Protein AF-A0A972JXM8-F1 (afdb_monomer)

Secondary structure (DSSP, 8-state):
-B-TTT--B--TT-SB-TTT--B-B-TTT-PBPPTT-SB-TTT-PBSS------S-SEEEEEEEEEETTEEEEEEEEEE-HHHHHHHHHHHHHHHTT--S---PPPP----

Mean predicted aligned error: 16.78 Å

Solvent-accessible surface area (backbone atoms only — not comparable to full-atom values): 7344 Å² total; per-residue (Å²): 84,68,34,84,87,74,62,50,81,27,64,81,92,50,46,46,30,85,88,79,66,45,74,46,24,37,90,83,82,60,45,79,52,65,74,99,54,59,45,37,89,86,77,65,50,61,53,88,58,72,81,72,66,81,64,50,81,40,78,48,74,48,78,47,61,62,55,103,87,45,57,59,46,80,47,75,49,71,35,44,78,86,48,48,70,62,48,51,53,58,55,55,59,67,60,72,78,56,98,68,90,83,88,82,80,79,85,80,82,81,130

Foldseek 3Di:
DAAQPPRDDDDLPDQADPPPRDGQADPPPRHGDDPPDQADPPPGHGDPPDPLPPQQPDWDWDFFDDDVPGDTDTDIDGHHPVCVVVVVVVVVVVVPPDPDDDDDDDDDDDD

Radius of gyration: 24.84 Å; Cα contacts (8 Å, |Δi|>4): 119; chains: 1; bounding box: 57×32×63 Å

Sequence (111 aa):
MKCPYCTSDVPEKYNFCLTCQRQVKCLNCKESLLPEKNKCFVCGIVIGASQSSQTPMNEFTLEEKQTRTSAYRKINGRLSDNAIGEAATLFSGLYRHRKNLCHCHFLKLQK

pLDDT: mean 71.21, std 20.0, range [33.41, 95.56]

Nearest PDB structures (foldseek):
  6zoj-assembly1_V  TM=3.578E-01  e=2.930E-01  Homo sapiens
  6zv6-assembly1_V  TM=3.321E-01  e=1.341E+00  Homo sapiens
  5k0y-assembly1_b  TM=3.229E-01  e=2.432E+00  Oryctolagus cuniculus
  8p9a-assembly1_W  TM=2.848E-01  e=1.995E+00  Saccharomyces cerevisiae
  6gqv-assembly1_AL  TM=2.600E-01  e=4.713E+00  Saccharomyces cerevisiae

Structure (mmCIF, N/CA/C/O backbone):
data_AF-A0A972JXM8-F1
#
_entry.id   AF-A0A972JXM8-F1
#
loop_
_atom_site.group_PDB
_atom_site.id
_atom_site.type_symbol
_atom_site.label_atom_id
_atom_site.label_alt_id
_atom_site.label_comp_id
_atom_site.label_asym_id
_atom_site.label_entity_id
_atom_site.label_seq_id
_atom_site.pdbx_PDB_ins_code
_atom_site.Cartn_x
_atom_site.Cartn_y
_atom_site.Cartn_z
_atom_site.occupancy
_atom_site.B_iso_or_equiv
_atom_site.auth_seq_id
_atom_site.auth_comp_id
_atom_site.auth_asym_id
_atom_site.auth_atom_id
_atom_site.pdbx_PDB_model_num
ATOM 1 N N . MET A 1 1 ? 17.943 -3.642 -12.399 1.00 90.44 1 MET A N 1
ATOM 2 C CA . MET A 1 1 ? 16.994 -4.756 -12.661 1.00 90.44 1 MET A CA 1
ATOM 3 C C . MET A 1 1 ? 16.026 -4.390 -13.785 1.00 90.44 1 MET A C 1
ATOM 5 O O . MET A 1 1 ? 15.782 -3.207 -13.985 1.00 90.44 1 MET A O 1
ATOM 9 N N . LYS A 1 2 ? 15.444 -5.366 -14.494 1.00 92.56 2 LYS A N 1
ATOM 10 C CA . LYS A 1 2 ? 14.357 -5.125 -15.465 1.00 92.56 2 LYS A CA 1
ATOM 11 C C . LYS A 1 2 ? 13.002 -5.058 -14.750 1.00 92.56 2 LYS A C 1
ATOM 13 O O . LYS A 1 2 ? 12.786 -5.772 -13.773 1.00 92.56 2 LYS A O 1
ATOM 18 N N . CYS A 1 3 ? 12.088 -4.210 -15.218 1.00 92.19 3 CYS A N 1
ATOM 19 C CA . CYS A 1 3 ? 10.725 -4.135 -14.692 1.00 92.19 3 CYS A CA 1
ATOM 20 C C . CYS A 1 3 ? 9.913 -5.382 -15.099 1.00 92.19 3 CYS A C 1
ATOM 22 O O . CYS A 1 3 ? 9.778 -5.621 -16.301 1.00 92.19 3 CYS A O 1
ATOM 24 N N . PRO A 1 4 ? 9.290 -6.128 -14.163 1.00 89.25 4 PRO A N 1
ATOM 25 C CA . PRO A 1 4 ? 8.506 -7.324 -14.490 1.00 89.25 4 PRO A CA 1
ATOM 26 C C . PRO A 1 4 ? 7.186 -7.036 -15.230 1.00 89.25 4 PRO A C 1
ATOM 28 O O . PRO A 1 4 ? 6.523 -7.974 -15.656 1.00 89.25 4 PRO A O 1
ATOM 31 N N . TYR A 1 5 ? 6.787 -5.765 -15.381 1.00 90.88 5 TYR A N 1
ATOM 32 C CA . TYR A 1 5 ? 5.524 -5.373 -16.030 1.00 90.88 5 TYR A CA 1
ATOM 33 C C . TYR A 1 5 ? 5.691 -4.741 -17.415 1.00 90.88 5 TYR A C 1
ATOM 35 O O . TYR A 1 5 ? 4.795 -4.853 -18.241 1.00 90.88 5 TYR A O 1
ATOM 43 N N . CYS A 1 6 ? 6.794 -4.024 -17.653 1.00 92.88 6 CYS A N 1
ATOM 44 C CA . CYS A 1 6 ? 7.017 -3.274 -18.896 1.00 92.88 6 CYS A CA 1
ATOM 45 C C . CYS A 1 6 ? 8.431 -3.444 -19.471 1.00 92.88 6 CYS A C 1
ATOM 47 O O . CYS A 1 6 ? 8.783 -2.768 -20.430 1.00 92.88 6 CYS A O 1
ATOM 49 N N . THR A 1 7 ? 9.261 -4.319 -18.889 1.00 93.50 7 THR A N 1
ATOM 50 C CA . THR A 1 7 ? 10.649 -4.634 -19.298 1.00 93.50 7 THR A CA 1
ATOM 51 C C . THR A 1 7 ? 11.659 -3.476 -19.289 1.00 93.50 7 THR A C 1
ATOM 53 O O . THR A 1 7 ? 12.854 -3.709 -19.446 1.00 93.50 7 THR A O 1
ATOM 56 N N . SER A 1 8 ? 11.229 -2.241 -19.022 1.00 95.31 8 SER A N 1
ATOM 57 C CA . SER A 1 8 ? 12.101 -1.070 -18.869 1.00 95.31 8 SER A CA 1
ATOM 58 C C . SER A 1 8 ? 13.105 -1.251 -17.727 1.00 95.31 8 SER A C 1
ATOM 60 O O . SER A 1 8 ? 12.815 -1.925 -16.734 1.00 95.31 8 SER A O 1
ATOM 62 N N . ASP A 1 9 ? 14.280 -0.633 -17.837 1.00 95.56 9 ASP A N 1
ATOM 63 C CA . ASP A 1 9 ? 15.291 -0.692 -16.783 1.00 95.56 9 ASP A CA 1
ATOM 64 C C . ASP A 1 9 ? 14.882 0.105 -15.542 1.00 95.56 9 ASP A C 1
ATOM 66 O O . ASP A 1 9 ? 14.416 1.242 -15.615 1.00 95.56 9 ASP A O 1
ATOM 70 N N . VAL A 1 10 ? 15.078 -0.511 -14.378 1.00 94.62 10 VAL A N 1
ATOM 71 C CA . VAL A 1 10 ? 14.831 0.084 -13.067 1.00 94.62 10 VAL A CA 1
ATOM 72 C C . VAL A 1 10 ? 16.131 0.048 -12.253 1.00 94.62 10 VAL A C 1
ATOM 74 O O . VAL A 1 10 ? 16.661 -1.042 -11.986 1.00 94.62 10 VAL A O 1
ATOM 77 N N . PRO A 1 11 ? 16.662 1.217 -11.843 1.00 93.88 11 PRO A N 1
ATOM 78 C CA . PRO A 1 11 ? 17.765 1.310 -10.893 1.00 93.88 11 PRO A CA 1
ATOM 79 C C . PRO A 1 11 ? 17.454 0.552 -9.602 1.00 93.88 11 PRO A C 1
ATOM 81 O O . PRO A 1 11 ? 16.369 0.687 -9.044 1.00 93.88 11 PRO A O 1
ATOM 84 N N . GLU A 1 12 ?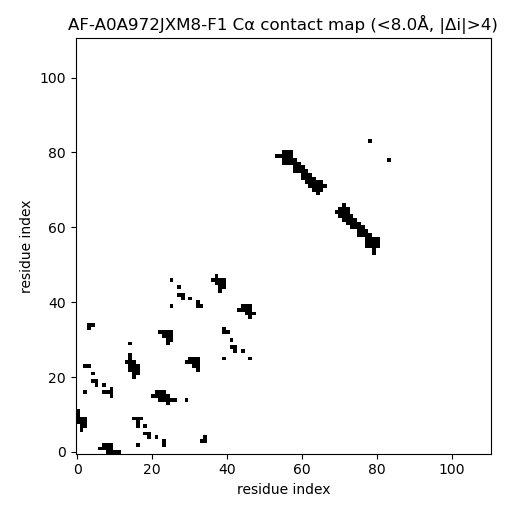 18.410 -0.216 -9.080 1.00 90.06 12 GLU A N 1
ATOM 85 C CA . GLU A 1 12 ? 18.150 -1.131 -7.955 1.00 90.06 12 GLU A CA 1
ATOM 86 C C . GLU A 1 12 ? 17.764 -0.429 -6.649 1.00 90.06 12 GLU A C 1
ATOM 88 O O . GLU A 1 12 ? 17.095 -1.026 -5.803 1.00 90.06 12 GLU A O 1
ATOM 93 N N . LYS A 1 13 ? 18.132 0.849 -6.516 1.00 91.25 13 LYS A N 1
ATOM 94 C CA . LYS A 1 13 ? 17.728 1.736 -5.418 1.00 91.25 13 LYS A CA 1
ATOM 95 C C . LYS A 1 13 ? 16.237 2.111 -5.423 1.00 91.25 13 LYS A C 1
ATOM 97 O O . LYS A 1 13 ? 15.763 2.673 -4.440 1.00 91.25 13 LYS A O 1
ATOM 102 N N . TYR A 1 14 ? 15.497 1.859 -6.506 1.00 92.44 14 TYR A N 1
ATOM 103 C CA . TYR A 1 14 ? 14.092 2.253 -6.628 1.00 92.44 14 TYR A CA 1
ATOM 104 C C . TYR A 1 14 ? 13.128 1.097 -6.356 1.00 92.44 14 TYR A C 1
ATOM 106 O O . TYR A 1 14 ? 13.294 -0.019 -6.841 1.00 92.44 14 TYR A O 1
ATOM 114 N N . ASN A 1 15 ? 12.066 1.404 -5.603 1.00 93.44 15 ASN A N 1
ATOM 115 C CA . ASN A 1 15 ? 10.979 0.463 -5.321 1.00 93.44 15 ASN A CA 1
ATOM 116 C C . ASN A 1 15 ? 9.877 0.476 -6.395 1.00 93.44 15 ASN A C 1
ATOM 118 O O . ASN A 1 15 ? 9.024 -0.409 -6.399 1.00 93.44 15 ASN A O 1
ATOM 122 N N . PHE A 1 16 ? 9.899 1.460 -7.300 1.00 93.62 16 PHE A N 1
ATOM 123 C CA . PHE A 1 16 ? 8.911 1.689 -8.355 1.00 93.62 16 PHE A CA 1
ATOM 124 C C . PHE A 1 16 ? 9.609 1.835 -9.711 1.00 93.62 16 PHE A C 1
ATOM 126 O O . PHE A 1 16 ? 10.721 2.359 -9.792 1.00 93.62 16 PHE A O 1
ATOM 133 N N . CYS A 1 17 ? 8.957 1.382 -10.780 1.00 94.12 17 CYS A N 1
ATOM 134 C CA . CYS A 1 17 ? 9.420 1.610 -12.146 1.00 94.12 17 CYS A CA 1
ATOM 135 C C . CYS A 1 17 ? 9.081 3.041 -12.590 1.00 94.12 17 CYS A C 1
ATOM 137 O O . CYS A 1 17 ? 7.929 3.448 -12.483 1.00 94.12 17 CYS A O 1
ATOM 139 N N . LEU A 1 18 ? 10.046 3.781 -13.147 1.00 93.69 18 LEU A N 1
ATOM 140 C CA . LEU A 1 18 ? 9.805 5.140 -13.655 1.00 93.69 18 LEU A CA 1
ATOM 141 C C . LEU A 1 18 ? 8.848 5.166 -14.861 1.00 93.69 18 LEU A C 1
ATOM 143 O O . LEU A 1 18 ? 8.070 6.101 -15.000 1.00 93.69 18 LEU A O 1
ATOM 147 N N . THR A 1 19 ? 8.883 4.137 -15.713 1.00 95.50 19 THR A N 1
ATOM 148 C CA . THR A 1 19 ? 8.110 4.090 -16.964 1.00 95.50 19 THR A CA 1
ATOM 149 C C . THR A 1 19 ? 6.640 3.745 -16.736 1.00 95.50 19 THR A C 1
ATOM 151 O O . THR A 1 19 ? 5.765 4.442 -17.233 1.00 95.50 19 THR A O 1
ATOM 154 N N . CYS A 1 20 ? 6.348 2.678 -15.982 1.00 93.50 20 CYS A N 1
ATOM 155 C CA . CYS A 1 20 ? 4.971 2.221 -15.756 1.00 93.50 20 CYS A CA 1
ATOM 156 C C . CYS A 1 20 ? 4.416 2.568 -14.365 1.00 93.50 20 CYS A C 1
ATOM 158 O O . CYS A 1 20 ? 3.315 2.134 -14.037 1.00 93.50 20 CYS A O 1
ATOM 160 N N . GLN A 1 21 ? 5.191 3.261 -13.522 1.00 91.81 21 GLN A N 1
ATOM 161 C CA . GLN A 1 21 ? 4.843 3.718 -12.162 1.00 91.81 21 GLN A CA 1
ATOM 162 C C . GLN A 1 21 ? 4.444 2.612 -11.156 1.00 91.81 21 GLN A C 1
ATOM 164 O O . GLN A 1 21 ? 4.155 2.887 -9.994 1.00 91.81 21 GLN A O 1
ATOM 169 N N . ARG A 1 22 ? 4.492 1.335 -11.560 1.00 90.94 22 ARG A N 1
ATOM 170 C CA . ARG A 1 22 ? 4.181 0.179 -10.706 1.00 90.94 22 ARG A CA 1
ATOM 171 C C . ARG A 1 22 ? 5.299 -0.105 -9.707 1.00 90.94 22 ARG A C 1
ATOM 173 O O . ARG A 1 22 ? 6.484 0.045 -10.012 1.00 90.94 22 ARG A O 1
ATOM 180 N N . GLN A 1 23 ? 4.909 -0.593 -8.533 1.00 91.81 23 GLN A N 1
ATOM 181 C CA . GLN A 1 23 ? 5.822 -1.081 -7.504 1.00 91.81 23 GLN A CA 1
ATOM 182 C C . GLN A 1 23 ? 6.506 -2.381 -7.964 1.00 91.81 23 GLN A C 1
ATOM 184 O O . GLN A 1 23 ? 5.835 -3.352 -8.310 1.00 91.81 23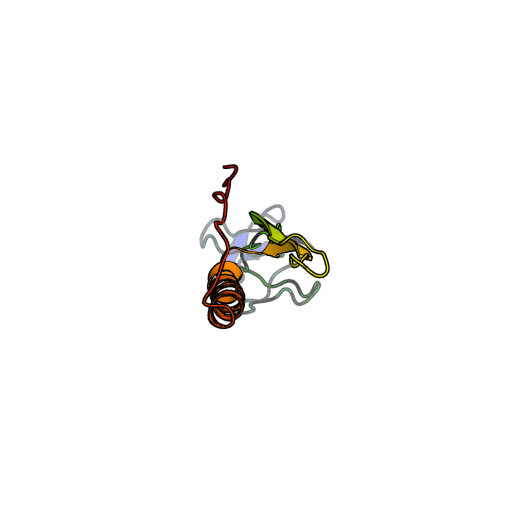 GLN A O 1
ATOM 189 N N . VAL A 1 24 ? 7.841 -2.405 -7.952 1.00 93.75 24 VAL A N 1
ATOM 190 C CA . VAL A 1 24 ? 8.674 -3.551 -8.370 1.00 93.75 24 VAL A CA 1
ATOM 191 C C . VAL A 1 24 ? 9.411 -4.232 -7.212 1.00 93.75 24 VAL A C 1
ATOM 193 O O . VAL A 1 24 ? 9.831 -5.376 -7.361 1.00 93.75 24 VAL A O 1
ATOM 196 N N . LYS A 1 25 ? 9.537 -3.568 -6.053 1.00 93.31 25 LYS A N 1
ATOM 197 C CA . LYS A 1 25 ? 10.115 -4.133 -4.820 1.00 93.31 25 LYS A CA 1
ATOM 198 C C . LYS A 1 25 ? 9.173 -3.970 -3.632 1.00 93.31 25 LYS A C 1
ATOM 200 O O . LYS A 1 25 ? 8.436 -2.989 -3.544 1.00 93.31 25 LYS A O 1
ATOM 205 N N . CYS A 1 26 ? 9.196 -4.909 -2.692 1.00 92.31 26 CYS A N 1
ATOM 206 C CA . CYS A 1 26 ? 8.437 -4.812 -1.450 1.00 92.31 26 CYS A CA 1
ATOM 207 C C . CYS A 1 26 ? 8.905 -3.600 -0.628 1.00 92.31 26 CYS A C 1
ATOM 209 O O . CYS A 1 26 ? 10.093 -3.471 -0.340 1.00 92.31 26 CYS A O 1
ATOM 211 N N . LEU A 1 27 ? 7.986 -2.731 -0.189 1.00 91.81 27 LEU A N 1
ATOM 212 C CA . LEU A 1 27 ? 8.362 -1.571 0.631 1.00 91.81 27 LEU A CA 1
ATOM 213 C C . LEU A 1 27 ? 8.947 -1.972 1.994 1.00 91.81 27 LEU A C 1
ATOM 215 O O . LEU A 1 27 ? 9.770 -1.223 2.518 1.00 91.81 27 LEU A O 1
ATOM 219 N N . ASN A 1 28 ? 8.585 -3.147 2.520 1.00 92.31 28 ASN A N 1
ATOM 220 C CA . ASN A 1 28 ? 9.109 -3.682 3.775 1.00 92.31 28 ASN A CA 1
ATOM 221 C C . ASN A 1 28 ? 10.496 -4.328 3.593 1.00 92.31 28 ASN A C 1
ATOM 223 O O . ASN A 1 28 ? 11.500 -3.741 3.979 1.00 92.31 28 ASN A O 1
ATOM 227 N N . CYS A 1 29 ? 10.573 -5.500 2.949 1.00 93.00 29 CYS A N 1
ATOM 228 C CA . CYS A 1 29 ? 11.815 -6.284 2.860 1.00 93.00 29 CYS A CA 1
ATOM 229 C C . CYS A 1 29 ? 12.711 -5.975 1.645 1.00 93.00 29 CYS A C 1
ATOM 231 O O . CYS A 1 29 ? 13.736 -6.622 1.482 1.00 93.00 29 CYS A O 1
ATOM 233 N N . LYS A 1 30 ? 12.336 -5.028 0.772 1.00 92.19 30 LYS A N 1
ATOM 234 C CA . LYS A 1 30 ? 13.059 -4.636 -0.465 1.00 92.19 30 LYS A CA 1
ATOM 235 C C . LYS A 1 30 ? 13.229 -5.724 -1.534 1.00 92.19 30 LYS A C 1
ATOM 237 O O . LYS A 1 30 ? 13.753 -5.429 -2.607 1.00 92.19 30 LYS A O 1
ATOM 242 N N . GLU A 1 31 ? 12.715 -6.925 -1.294 1.00 93.00 31 GLU A N 1
ATOM 243 C CA . GLU A 1 31 ? 12.725 -8.018 -2.263 1.00 93.00 31 GLU A CA 1
ATOM 244 C C . GLU A 1 31 ? 11.870 -7.749 -3.498 1.00 93.00 31 GLU A C 1
ATOM 246 O O . GLU A 1 31 ? 10.869 -7.025 -3.443 1.00 93.00 31 GLU A O 1
ATOM 251 N N . SER A 1 32 ? 12.263 -8.356 -4.618 1.00 91.06 32 SER A N 1
ATOM 252 C CA . SER A 1 32 ? 11.574 -8.196 -5.902 1.00 91.06 32 SER A CA 1
ATOM 253 C C . SER A 1 32 ? 10.157 -8.770 -5.852 1.00 91.06 32 SER A C 1
ATOM 255 O O . SER A 1 32 ? 9.910 -9.833 -5.283 1.00 91.06 32 SER A O 1
ATOM 257 N N . LEU A 1 33 ? 9.206 -8.060 -6.457 1.00 91.56 33 LEU A N 1
ATOM 258 C CA . LEU A 1 33 ? 7.810 -8.485 -6.511 1.00 91.56 33 LEU A CA 1
ATOM 259 C C . LEU A 1 33 ? 7.534 -9.325 -7.756 1.00 91.56 33 LEU A C 1
ATOM 261 O O . LEU A 1 33 ? 7.959 -8.986 -8.861 1.00 91.56 33 LEU A O 1
ATOM 265 N N . LEU A 1 34 ? 6.770 -10.400 -7.568 1.00 88.88 34 LEU A N 1
ATOM 266 C CA . LEU A 1 34 ? 6.253 -11.210 -8.665 1.00 88.88 34 LEU A CA 1
ATOM 267 C C . LEU A 1 34 ? 5.085 -10.480 -9.350 1.00 88.88 34 LEU A C 1
ATOM 269 O O . LEU A 1 34 ? 4.230 -9.929 -8.647 1.00 88.88 34 LEU A O 1
ATOM 273 N N . PRO A 1 35 ? 5.004 -10.496 -10.694 1.00 85.06 35 PRO A N 1
ATOM 274 C CA . PRO A 1 35 ? 3.874 -9.913 -11.402 1.00 85.06 35 PRO A CA 1
ATOM 275 C C . PRO A 1 35 ? 2.552 -10.587 -11.005 1.00 85.06 35 PRO A C 1
ATOM 277 O O . PRO A 1 35 ? 2.506 -11.766 -10.649 1.00 85.06 35 PRO A O 1
ATOM 280 N N . GLU A 1 36 ? 1.474 -9.799 -11.039 1.00 82.06 36 GLU A N 1
ATOM 281 C CA . GLU A 1 36 ? 0.094 -10.216 -10.728 1.00 82.06 36 GLU A CA 1
ATOM 282 C C . GLU A 1 36 ? -0.131 -10.763 -9.305 1.00 82.06 36 GLU A C 1
ATOM 284 O O . GLU A 1 36 ? -1.180 -11.339 -9.014 1.00 82.06 36 GLU A O 1
ATOM 289 N N . LYS A 1 37 ? 0.826 -10.584 -8.384 1.00 85.50 37 LYS A N 1
ATOM 290 C CA . LYS A 1 37 ? 0.661 -10.970 -6.977 1.00 85.50 37 LYS A CA 1
ATOM 291 C C . LYS A 1 37 ? 0.310 -9.765 -6.114 1.00 85.50 37 LYS A C 1
ATOM 293 O O . LYS A 1 37 ? 0.956 -8.725 -6.167 1.00 85.50 37 LYS A O 1
ATOM 298 N N . ASN A 1 38 ? -0.698 -9.947 -5.266 1.00 87.94 38 ASN A N 1
ATOM 299 C CA . ASN A 1 38 ? -1.172 -8.967 -4.289 1.00 87.94 38 ASN A CA 1
ATOM 300 C C . ASN A 1 38 ? -0.458 -9.065 -2.927 1.00 87.94 38 ASN A C 1
ATOM 302 O O . ASN A 1 38 ? -0.808 -8.335 -2.008 1.00 87.94 38 ASN A O 1
ATOM 306 N N . LYS A 1 39 ? 0.536 -9.947 -2.769 1.00 91.06 39 LYS A N 1
ATOM 307 C CA . LYS A 1 39 ? 1.360 -10.064 -1.557 1.00 91.06 39 LYS A CA 1
ATOM 308 C C . LYS A 1 39 ? 2.825 -10.320 -1.891 1.00 91.06 39 LYS A C 1
ATOM 310 O O . LYS A 1 39 ? 3.137 -10.964 -2.893 1.00 91.06 39 LYS A O 1
ATOM 315 N N . CYS A 1 40 ? 3.724 -9.858 -1.030 1.00 92.44 40 CYS A N 1
ATOM 316 C CA . CYS A 1 40 ? 5.126 -10.243 -1.074 1.00 92.44 40 CYS A CA 1
ATOM 317 C C . CYS A 1 40 ? 5.262 -11.704 -0.626 1.00 92.44 40 CYS A C 1
ATOM 319 O O . CYS A 1 40 ? 4.853 -12.057 0.477 1.00 92.44 40 CYS A O 1
ATOM 321 N N . PHE A 1 41 ? 5.863 -12.550 -1.462 1.00 91.62 41 PHE A N 1
ATOM 322 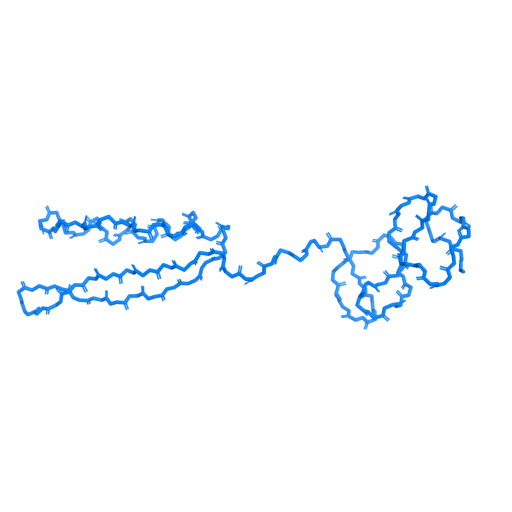C CA . PHE A 1 41 ? 6.060 -13.968 -1.141 1.00 91.62 41 PHE A CA 1
ATOM 323 C C . PHE A 1 41 ? 7.206 -14.222 -0.148 1.00 91.62 41 PHE A C 1
ATOM 325 O O . PHE A 1 41 ? 7.271 -15.311 0.407 1.00 91.62 41 PHE A O 1
ATOM 332 N N . VAL A 1 42 ? 8.057 -13.222 0.124 1.00 94.06 42 VAL A N 1
ATOM 333 C CA . VAL A 1 42 ? 9.151 -13.334 1.106 1.00 94.06 42 VAL A CA 1
ATOM 334 C C . VAL A 1 42 ? 8.707 -12.926 2.515 1.00 94.06 42 VAL A C 1
ATOM 336 O O . VAL A 1 42 ? 8.994 -13.640 3.466 1.00 94.06 42 VAL A O 1
ATOM 339 N N . CYS A 1 43 ? 7.985 -11.806 2.674 1.00 93.38 43 CYS A N 1
ATOM 340 C CA . CYS A 1 43 ? 7.565 -11.308 3.997 1.00 93.38 43 CYS A CA 1
ATOM 341 C C . CYS A 1 43 ? 6.046 -11.333 4.261 1.00 93.38 43 CYS A C 1
ATOM 343 O O . CYS A 1 43 ? 5.592 -10.801 5.269 1.00 93.38 43 CYS A O 1
ATOM 345 N N . GLY A 1 44 ? 5.238 -11.893 3.356 1.00 91.19 44 GLY A N 1
ATOM 346 C CA . GLY A 1 44 ? 3.785 -12.059 3.519 1.00 91.19 44 GLY A CA 1
ATOM 347 C C . GLY A 1 44 ? 2.929 -10.791 3.370 1.00 91.19 44 GLY A C 1
ATOM 348 O O . GLY A 1 44 ? 1.725 -10.908 3.156 1.00 91.19 44 GLY A O 1
ATOM 349 N N . ILE A 1 45 ? 3.521 -9.594 3.438 1.00 90.88 45 ILE A N 1
ATOM 350 C CA . ILE A 1 45 ? 2.796 -8.311 3.413 1.00 90.88 45 ILE A CA 1
ATOM 351 C C . ILE A 1 45 ? 2.049 -8.091 2.091 1.00 90.88 45 ILE A C 1
ATOM 353 O O . ILE A 1 45 ? 2.608 -8.269 1.006 1.00 90.88 45 ILE A O 1
ATOM 357 N N . VAL A 1 46 ? 0.794 -7.646 2.200 1.00 89.75 46 VAL A N 1
ATOM 358 C CA . VAL A 1 46 ? -0.076 -7.276 1.074 1.00 89.75 46 VAL A CA 1
ATOM 359 C C . VAL A 1 46 ? 0.482 -6.043 0.351 1.00 89.75 46 VAL A C 1
ATOM 361 O O . VAL A 1 46 ? 0.834 -5.041 0.969 1.00 89.75 46 VAL A O 1
ATOM 364 N N . ILE A 1 47 ? 0.574 -6.120 -0.974 1.00 86.88 47 ILE A N 1
ATOM 365 C CA . ILE A 1 47 ? 1.065 -5.061 -1.863 1.00 86.88 47 ILE A CA 1
ATOM 366 C C . ILE A 1 47 ? -0.124 -4.191 -2.265 1.00 86.88 47 ILE A C 1
ATOM 368 O O . ILE A 1 47 ? -1.165 -4.716 -2.650 1.00 86.88 47 ILE A O 1
ATOM 372 N N . GLY A 1 48 ? 0.017 -2.867 -2.193 1.00 72.50 48 GLY A N 1
ATOM 373 C CA . GLY A 1 48 ? -1.070 -1.948 -2.551 1.00 72.50 48 GLY A CA 1
ATOM 374 C C . GLY A 1 48 ? -2.222 -1.901 -1.542 1.00 72.50 48 GLY A C 1
ATOM 375 O O . GLY A 1 48 ? -3.140 -1.107 -1.726 1.00 72.50 48 GLY A O 1
ATOM 376 N N . ALA A 1 49 ? -2.151 -2.658 -0.441 1.00 58.34 49 ALA A N 1
ATOM 377 C CA . ALA A 1 49 ? -2.841 -2.244 0.768 1.00 58.34 49 ALA A CA 1
ATOM 378 C C . ALA A 1 49 ? -2.301 -0.857 1.129 1.00 58.34 49 ALA A C 1
ATOM 380 O O . ALA A 1 49 ? -1.112 -0.711 1.434 1.00 58.34 49 ALA A O 1
ATOM 381 N N . SER A 1 50 ? -3.167 0.160 1.109 1.00 51.47 50 SER A N 1
ATOM 382 C CA . SER A 1 50 ? -2.902 1.308 1.960 1.00 51.47 50 SER A CA 1
ATOM 383 C C . SER A 1 50 ? -2.693 0.745 3.362 1.00 51.47 50 SER A C 1
ATOM 385 O O . SER A 1 50 ? -3.414 -0.158 3.802 1.00 51.47 50 SER A O 1
ATOM 387 N N . GLN A 1 51 ? -1.692 1.252 4.074 1.00 48.41 51 GLN A N 1
ATOM 388 C CA . GLN A 1 51 ? -1.740 1.138 5.519 1.00 48.41 51 GLN A CA 1
ATOM 389 C C . GLN A 1 51 ? -2.919 2.015 5.937 1.00 48.41 51 GLN A C 1
ATOM 391 O O . GLN A 1 51 ? -2.744 3.201 6.193 1.00 48.41 51 GLN A O 1
ATOM 396 N N . SER A 1 52 ? -4.131 1.443 5.924 1.00 47.41 52 SER A N 1
ATOM 397 C CA . SER A 1 52 ? -5.262 1.976 6.666 1.00 47.41 52 SER A CA 1
ATOM 398 C C . SER A 1 52 ? -4.741 2.070 8.083 1.00 47.41 52 SER A C 1
ATOM 400 O O . SER A 1 52 ? -4.517 1.040 8.726 1.00 47.41 52 SER A O 1
ATOM 402 N N . SER A 1 53 ? -4.391 3.280 8.496 1.00 49.00 53 SER A N 1
ATOM 403 C CA . SER A 1 53 ? -3.676 3.523 9.730 1.00 49.00 53 SER A CA 1
ATOM 404 C C . SER A 1 53 ? -4.576 3.043 10.858 1.00 49.00 53 SER A C 1
ATOM 406 O O . SER A 1 53 ? -5.543 3.708 11.211 1.00 49.00 53 SER A O 1
ATOM 408 N N . GLN A 1 54 ? -4.281 1.851 11.390 1.00 53.44 54 GLN A N 1
ATOM 409 C CA . GLN A 1 54 ? -5.056 1.211 12.459 1.00 53.44 54 GLN A CA 1
ATOM 410 C C . GLN A 1 54 ? -4.885 1.932 13.805 1.00 53.44 54 GLN A C 1
ATOM 412 O O . GLN A 1 54 ? -5.359 1.450 14.829 1.00 53.44 54 GLN A O 1
ATOM 417 N N . THR A 1 55 ? -4.245 3.106 13.808 1.00 53.56 55 THR A N 1
ATOM 418 C CA . THR A 1 55 ? -4.521 4.161 14.778 1.00 53.56 55 THR A CA 1
ATOM 419 C C . THR A 1 55 ? -6.037 4.360 14.853 1.00 53.56 55 THR A C 1
ATOM 421 O O . THR A 1 55 ? -6.628 4.814 13.871 1.00 53.56 55 THR A O 1
ATOM 424 N N . PRO A 1 56 ? -6.691 4.017 15.974 1.00 53.88 56 PRO A N 1
ATOM 425 C CA . PRO A 1 56 ? -8.106 4.298 16.130 1.00 53.88 56 PRO A CA 1
ATOM 426 C C . PRO A 1 56 ? -8.276 5.814 16.121 1.00 53.88 56 PRO A C 1
ATOM 428 O O . PRO A 1 56 ? -7.807 6.495 17.032 1.00 53.88 56 PRO A O 1
ATOM 431 N N . MET A 1 57 ? -8.900 6.339 15.069 1.00 61.47 57 MET A N 1
ATOM 432 C CA . MET A 1 57 ? -9.008 7.784 14.872 1.00 61.47 57 MET A CA 1
ATOM 433 C C . MET A 1 57 ? -10.018 8.421 15.839 1.00 61.47 57 MET A C 1
ATOM 435 O O . MET A 1 57 ? -10.031 9.634 16.007 1.00 61.47 57 MET A O 1
ATOM 439 N N . ASN A 1 58 ? -10.827 7.596 16.519 1.00 63.28 58 ASN A N 1
ATOM 440 C CA . ASN A 1 58 ? -11.858 8.041 17.444 1.00 63.28 58 ASN A CA 1
ATOM 441 C C . ASN A 1 58 ? -11.786 7.254 18.759 1.00 63.28 58 ASN A C 1
ATOM 443 O O . ASN A 1 58 ? -11.969 6.032 18.796 1.00 63.28 58 ASN A O 1
ATOM 447 N N . GLU A 1 59 ? -11.564 7.980 19.852 1.00 69.62 59 GLU A N 1
ATOM 448 C CA . GLU A 1 59 ? -11.744 7.501 21.219 1.00 69.62 59 GLU A CA 1
ATOM 449 C C . GLU A 1 59 ? -13.105 7.980 21.736 1.00 69.62 59 GLU A C 1
ATOM 451 O O . GLU A 1 59 ? -13.445 9.157 21.631 1.00 69.62 59 GLU A O 1
ATOM 456 N N . PHE A 1 60 ? -13.899 7.065 22.289 1.00 71.31 60 PHE A N 1
ATOM 457 C CA . PHE A 1 60 ? -15.186 7.375 22.897 1.00 71.31 60 PHE A CA 1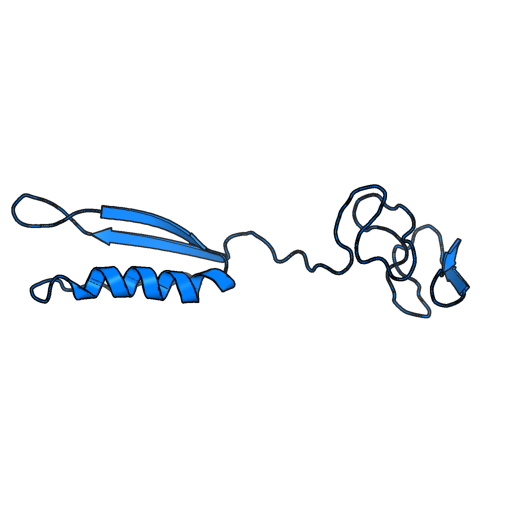
ATOM 458 C C . PHE A 1 60 ? -15.188 7.005 24.379 1.00 71.31 60 PHE A C 1
ATOM 460 O O . PHE A 1 60 ? -14.520 6.070 24.823 1.00 71.31 60 PHE A O 1
ATOM 467 N N . THR A 1 61 ? -15.986 7.737 25.150 1.00 71.06 61 THR A N 1
ATOM 468 C CA . THR A 1 61 ? -16.269 7.455 26.558 1.00 71.06 61 THR A CA 1
ATOM 469 C C . THR A 1 61 ? -17.778 7.531 26.765 1.00 71.06 61 THR A C 1
ATOM 471 O O . THR A 1 61 ? -18.368 8.601 26.634 1.00 71.06 61 THR A O 1
ATOM 474 N N . LEU A 1 62 ? -18.406 6.401 27.081 1.00 69.88 62 LEU A N 1
ATOM 475 C CA . LEU A 1 62 ? -19.786 6.338 27.559 1.00 69.88 62 LEU A CA 1
ATOM 476 C C . LEU A 1 62 ? -19.754 6.353 29.087 1.00 69.88 62 LEU A C 1
ATOM 478 O O . LEU A 1 62 ? -19.176 5.446 29.676 1.00 69.88 62 LEU A O 1
ATOM 482 N N . GLU A 1 63 ? -20.367 7.356 29.718 1.00 72.12 63 GLU A N 1
ATOM 483 C CA . GLU A 1 63 ? -20.542 7.439 31.175 1.00 72.12 63 GLU A CA 1
ATOM 484 C C . GLU A 1 63 ? -22.029 7.472 31.565 1.00 72.12 63 GLU A C 1
ATOM 486 O O . GLU A 1 63 ? -22.743 8.448 31.360 1.00 72.12 63 GLU A O 1
ATOM 491 N N . GLU A 1 64 ? -22.464 6.387 32.189 1.00 64.62 64 GLU A N 1
ATOM 492 C CA . GLU A 1 64 ? -23.721 6.165 32.915 1.00 64.62 64 GLU A CA 1
ATOM 493 C C . GLU A 1 64 ? -23.370 6.215 34.444 1.00 64.62 64 GLU A C 1
ATOM 495 O O . GLU A 1 64 ? -22.229 5.885 34.779 1.00 64.62 64 GLU A O 1
ATOM 500 N N . LYS A 1 65 ? -24.241 6.623 35.410 1.00 69.00 65 LYS A N 1
ATOM 501 C CA . LYS A 1 65 ? -23.924 6.709 36.889 1.00 69.00 65 LYS A CA 1
ATOM 502 C C . LYS A 1 65 ? -24.939 6.104 37.928 1.00 69.00 65 LYS A C 1
ATOM 504 O O . LYS A 1 65 ? -26.107 6.471 37.888 1.00 69.00 65 LYS A O 1
ATOM 509 N N . GLN A 1 66 ? -24.483 5.226 38.868 1.00 57.06 66 GLN A N 1
ATOM 510 C CA . GLN A 1 66 ? -25.224 4.189 39.682 1.00 57.06 66 GLN A CA 1
ATOM 511 C C . GLN A 1 66 ? -25.498 4.518 41.139 1.00 57.06 66 GLN A C 1
ATOM 513 O O . GLN A 1 66 ? -24.594 4.969 41.835 1.00 57.06 66 GLN A O 1
ATOM 518 N N . THR A 1 67 ? -26.645 4.011 41.608 1.00 62.72 67 THR A N 1
ATOM 519 C CA . THR A 1 67 ? -26.915 3.512 42.968 1.00 62.72 67 THR A CA 1
ATOM 520 C C . THR A 1 67 ? -28.112 2.533 42.906 1.00 62.72 67 THR A C 1
ATOM 522 O O . THR A 1 67 ? -28.479 2.070 41.832 1.00 62.72 67 THR A O 1
ATOM 525 N N . ARG A 1 68 ? -28.793 2.209 44.015 1.00 51.62 68 ARG A N 1
ATOM 526 C CA . ARG A 1 68 ? -30.141 1.588 43.954 1.00 51.62 68 ARG A CA 1
ATOM 527 C C . ARG A 1 68 ? -31.208 2.527 43.350 1.00 51.62 68 ARG A C 1
ATOM 529 O O . ARG A 1 68 ? -32.311 2.086 43.052 1.00 51.62 68 ARG A O 1
ATOM 536 N N . THR A 1 69 ? -30.856 3.800 43.166 1.00 53.03 69 THR A N 1
ATOM 537 C CA . THR A 1 69 ? -31.679 4.917 42.682 1.00 53.03 69 THR A CA 1
ATOM 538 C C . THR A 1 69 ? -31.020 5.689 41.513 1.00 53.03 69 THR A C 1
ATOM 540 O O . THR A 1 69 ? -31.448 6.793 41.193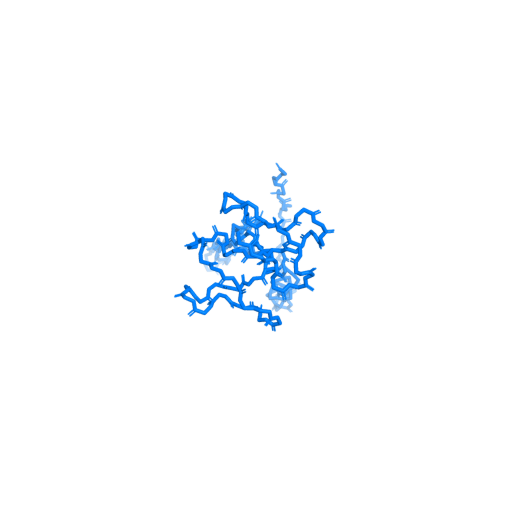 1.00 53.03 69 THR A O 1
ATOM 543 N N . SER A 1 70 ? -30.012 5.113 40.839 1.00 41.66 70 SER A N 1
ATOM 544 C CA . SER A 1 70 ? -29.418 5.570 39.554 1.00 41.66 70 SER A CA 1
ATOM 545 C C . SER A 1 70 ? -28.698 4.377 38.852 1.00 41.66 70 SER A C 1
ATOM 547 O O . SER A 1 70 ? -28.730 3.292 39.418 1.00 41.66 70 SER A O 1
ATOM 549 N N . ALA A 1 71 ? -28.073 4.444 37.660 1.00 58.53 71 ALA A N 1
ATOM 550 C CA . ALA A 1 71 ? -27.388 3.278 37.013 1.00 58.53 71 ALA A CA 1
ATOM 551 C C . ALA A 1 71 ? -26.004 3.630 36.406 1.00 58.53 71 ALA A C 1
ATOM 553 O O . ALA A 1 71 ? -25.979 4.627 35.707 1.00 58.53 71 ALA A O 1
ATOM 554 N N . TYR A 1 72 ? -24.887 2.897 36.661 1.00 69.50 72 TYR A N 1
ATOM 555 C CA . TYR A 1 72 ? -23.470 3.242 36.287 1.00 69.50 72 TYR A CA 1
ATOM 556 C C . TYR A 1 72 ? -22.896 2.329 35.241 1.00 69.50 72 TYR A C 1
ATOM 558 O O . TYR A 1 72 ? -22.999 1.107 35.354 1.00 69.50 72 TYR A O 1
ATOM 566 N N . ARG A 1 73 ? -22.105 2.947 34.363 1.00 70.44 73 ARG A N 1
ATOM 567 C CA . ARG A 1 73 ? -21.127 2.264 33.535 1.00 70.44 73 ARG A CA 1
ATOM 568 C C . ARG A 1 73 ? -20.215 3.296 32.878 1.00 70.44 73 ARG A C 1
ATOM 570 O O . ARG A 1 73 ? -20.706 4.141 32.138 1.00 70.44 73 ARG A O 1
ATOM 577 N N . LYS A 1 74 ? -18.900 3.213 33.097 1.00 76.38 74 LYS A N 1
ATOM 578 C CA . LYS A 1 74 ? -17.923 3.888 32.232 1.00 76.38 74 LYS A CA 1
ATOM 579 C C . LYS A 1 74 ? -17.372 2.881 31.226 1.00 76.38 74 LYS A C 1
ATOM 581 O O . LYS A 1 74 ? -16.718 1.925 31.633 1.00 76.38 74 LYS A O 1
ATOM 586 N N . ILE A 1 75 ? -17.644 3.083 29.938 1.00 76.19 75 ILE A N 1
ATOM 587 C CA . ILE A 1 75 ? -17.047 2.323 28.832 1.00 76.19 75 ILE A CA 1
ATOM 588 C C . ILE A 1 75 ? -16.161 3.279 28.047 1.00 76.19 75 ILE A C 1
ATOM 590 O O . ILE A 1 75 ? -16.667 4.189 27.393 1.00 76.19 75 ILE A O 1
ATOM 594 N N . ASN A 1 76 ? -14.855 3.047 28.082 1.00 74.94 76 ASN A N 1
ATOM 595 C CA . ASN A 1 76 ? -13.928 3.692 27.161 1.00 74.94 76 ASN A CA 1
ATOM 596 C C . ASN A 1 76 ? -13.708 2.733 25.991 1.00 74.94 76 ASN A C 1
ATOM 598 O O . ASN A 1 76 ? -13.522 1.535 26.213 1.00 74.94 76 ASN A O 1
ATOM 602 N N . GLY A 1 77 ? -13.709 3.237 24.766 1.00 69.62 77 GLY A N 1
ATOM 603 C CA . GLY A 1 77 ? -13.440 2.420 23.592 1.00 69.62 77 GLY A CA 1
ATOM 604 C C . GLY A 1 77 ? -12.796 3.220 22.478 1.00 69.62 77 GLY A C 1
ATOM 605 O O . GLY A 1 77 ? -12.809 4.448 22.466 1.00 69.62 77 GLY A O 1
ATOM 606 N N . ARG A 1 78 ? -12.183 2.495 21.549 1.00 69.62 78 ARG A N 1
ATOM 607 C CA . ARG A 1 78 ? -11.403 3.046 20.446 1.00 69.62 78 ARG A CA 1
ATOM 608 C C . ARG A 1 78 ? -11.831 2.348 19.170 1.00 69.62 78 ARG A C 1
ATOM 610 O O . ARG A 1 78 ? -11.826 1.120 19.125 1.00 69.62 78 ARG A O 1
ATOM 617 N N . LEU A 1 79 ? -12.235 3.124 18.171 1.00 68.50 79 LEU A N 1
ATOM 618 C CA . LEU A 1 79 ? -12.782 2.616 16.916 1.00 68.50 79 LEU A CA 1
ATOM 619 C C . LEU A 1 79 ? -12.001 3.190 15.734 1.00 68.50 79 LEU A C 1
ATOM 621 O O . LEU A 1 79 ? -11.588 4.352 15.740 1.00 68.50 79 LEU A O 1
ATOM 625 N N . SER A 1 80 ? -11.825 2.365 14.706 1.00 66.88 80 SER A N 1
ATOM 626 C CA . SER A 1 80 ? -11.563 2.850 13.352 1.00 66.88 80 SER A CA 1
ATOM 627 C C . SER A 1 80 ? -12.847 3.454 12.774 1.00 66.88 80 SER A C 1
ATOM 629 O O . SER A 1 80 ? -13.948 3.073 13.178 1.00 66.88 80 SER A O 1
ATOM 631 N N . ASP A 1 81 ? -12.725 4.370 11.812 1.00 65.88 81 ASP A N 1
ATOM 632 C CA . ASP A 1 81 ? -13.881 5.081 11.238 1.00 65.88 81 ASP A CA 1
ATOM 633 C C . ASP A 1 81 ? -14.940 4.122 10.678 1.00 65.88 81 ASP A C 1
ATOM 635 O O . ASP A 1 81 ? -16.137 4.299 10.902 1.00 65.88 81 ASP A O 1
ATOM 639 N N . ASN A 1 82 ? -14.486 3.037 10.042 1.00 62.88 82 ASN A N 1
ATOM 640 C CA . ASN A 1 82 ? -15.343 1.994 9.480 1.00 62.88 82 ASN A CA 1
ATOM 641 C C . ASN A 1 82 ? -16.241 1.314 10.535 1.00 62.88 82 ASN A C 1
ATOM 643 O O . ASN A 1 82 ? -17.330 0.863 10.197 1.00 62.88 82 ASN A O 1
ATOM 647 N N . ALA A 1 83 ? -15.816 1.251 11.802 1.00 63.06 83 ALA A N 1
ATOM 648 C CA . ALA A 1 83 ? -16.554 0.585 12.879 1.00 63.06 83 ALA A CA 1
ATOM 649 C C . ALA A 1 83 ? -17.552 1.507 13.615 1.00 63.06 83 ALA A C 1
ATOM 651 O O . ALA A 1 83 ? -18.359 1.032 14.415 1.00 63.06 83 ALA A O 1
ATOM 652 N N . ILE A 1 84 ? -17.534 2.822 13.361 1.00 63.22 84 ILE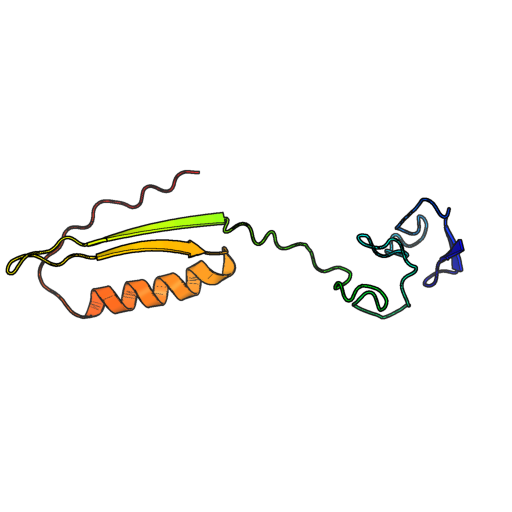 A N 1
ATOM 653 C CA . ILE A 1 84 ? -18.425 3.779 14.046 1.00 63.22 84 ILE A CA 1
ATOM 654 C C . ILE A 1 84 ? -19.891 3.575 13.658 1.00 63.22 84 ILE A C 1
ATOM 656 O O . ILE A 1 84 ? -20.765 3.676 14.523 1.00 63.22 84 ILE A O 1
ATOM 660 N N . GLY A 1 85 ? -20.166 3.239 12.393 1.00 61.72 85 GLY A N 1
ATOM 661 C CA . GLY A 1 85 ? -21.526 2.950 11.928 1.00 61.72 85 GLY A CA 1
ATOM 662 C C . GLY A 1 85 ? -22.170 1.790 12.694 1.00 61.72 85 GLY A C 1
ATOM 663 O O . GLY A 1 85 ? -23.307 1.900 13.148 1.00 61.72 85 GLY A O 1
ATOM 664 N N . GLU A 1 86 ? -21.413 0.715 12.923 1.00 64.62 86 GLU A N 1
ATOM 665 C CA . GLU A 1 86 ? -21.866 -0.466 13.670 1.00 64.62 86 GLU A CA 1
ATOM 666 C C . GLU A 1 86 ? -21.954 -0.203 15.184 1.00 64.62 86 GLU A C 1
ATOM 668 O O . GLU A 1 86 ? -22.892 -0.646 15.859 1.00 64.62 86 GLU A O 1
ATOM 673 N N . ALA A 1 87 ? -21.027 0.587 15.735 1.00 62.81 87 ALA A N 1
ATOM 674 C CA . ALA A 1 87 ? -21.071 0.983 17.139 1.00 62.81 87 ALA A CA 1
ATOM 675 C C . ALA A 1 87 ? -22.309 1.842 17.461 1.00 62.81 87 ALA A C 1
ATOM 677 O O . ALA A 1 87 ? -22.938 1.647 18.503 1.00 62.81 87 ALA A O 1
ATOM 678 N N . ALA A 1 88 ? -22.722 2.737 16.555 1.00 62.66 88 ALA A N 1
ATOM 679 C CA . ALA A 1 88 ? -23.939 3.536 16.715 1.00 62.66 88 ALA A CA 1
ATOM 680 C C . ALA A 1 88 ? -25.195 2.660 16.891 1.00 62.66 88 ALA A C 1
ATOM 682 O O . ALA A 1 88 ? -26.039 2.953 17.745 1.00 62.66 88 ALA A O 1
ATOM 683 N N . THR A 1 89 ? -25.293 1.537 16.169 1.00 61.28 89 THR A N 1
ATOM 684 C CA . THR A 1 89 ? -26.375 0.561 16.368 1.00 61.28 89 THR A CA 1
ATOM 685 C C . THR A 1 89 ? -26.347 -0.084 17.757 1.00 61.28 89 THR A C 1
ATOM 687 O O . THR A 1 89 ? -27.398 -0.150 18.399 1.00 61.28 89 THR A O 1
ATOM 690 N N . LEU A 1 90 ? -25.174 -0.457 18.285 1.00 62.56 90 LEU A N 1
ATOM 691 C CA . LEU A 1 90 ? -25.046 -1.000 19.648 1.00 62.56 90 LEU A CA 1
ATOM 692 C C . LEU A 1 90 ? -25.465 0.017 20.723 1.00 62.56 90 LEU A C 1
ATOM 694 O O . LEU A 1 90 ? -26.193 -0.335 21.654 1.00 62.56 90 LEU A O 1
ATOM 698 N N . PHE A 1 91 ? -25.081 1.290 20.579 1.00 62.59 91 PHE A N 1
ATOM 699 C CA . PHE A 1 91 ? -25.512 2.339 21.508 1.00 62.59 91 PHE A CA 1
ATOM 700 C C . PHE A 1 91 ? -27.019 2.607 21.424 1.00 62.59 91 PHE A C 1
ATOM 702 O O . PHE A 1 91 ? -27.672 2.718 22.461 1.00 62.59 91 PHE A O 1
ATOM 709 N N . SER A 1 92 ? -27.608 2.634 20.224 1.00 59.00 92 SER A N 1
ATOM 710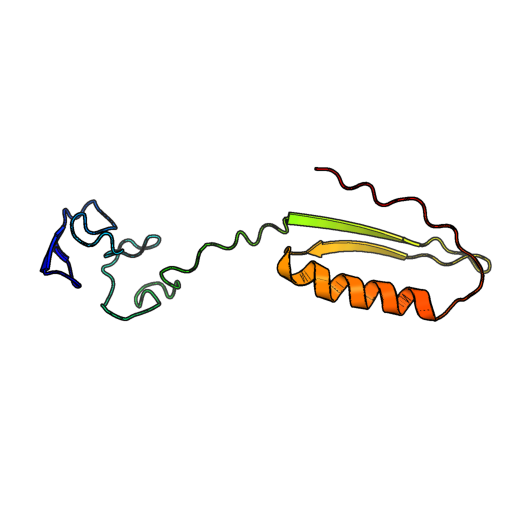 C CA . SER A 1 92 ? -29.058 2.831 20.065 1.00 59.00 92 SER A CA 1
ATOM 711 C C . SER A 1 92 ? -29.897 1.694 20.677 1.00 59.00 92 SER A C 1
ATOM 713 O O . SER A 1 92 ? -30.975 1.947 21.221 1.00 59.00 92 SER A O 1
ATOM 715 N N . GLY A 1 93 ? -29.378 0.458 20.682 1.00 54.06 93 GLY A N 1
ATOM 716 C CA . GLY A 1 93 ? -30.002 -0.685 21.353 1.00 54.06 93 GLY A CA 1
ATOM 717 C C . GLY A 1 93 ? -30.118 -0.506 22.872 1.00 54.06 93 GLY A C 1
ATOM 718 O O . GLY A 1 93 ? -31.150 -0.845 23.452 1.00 54.06 93 GLY A O 1
ATOM 719 N N . LEU A 1 94 ? -29.113 0.106 23.510 1.00 52.69 94 LEU A N 1
ATOM 720 C CA . LEU A 1 94 ? -29.121 0.391 24.952 1.00 52.69 94 LEU A CA 1
ATOM 721 C C . LEU A 1 94 ? -30.188 1.430 25.344 1.00 52.69 94 LEU A C 1
ATOM 723 O O . LEU A 1 94 ? -30.792 1.313 26.410 1.00 52.69 94 LEU A O 1
ATOM 727 N N . TYR A 1 95 ? -30.479 2.406 24.477 1.00 47.59 95 TYR A N 1
ATOM 728 C CA . TYR A 1 95 ? -31.495 3.437 24.741 1.00 47.59 95 TYR A CA 1
ATOM 729 C C . TYR A 1 95 ? -32.939 2.918 24.705 1.00 47.59 95 TYR A C 1
ATOM 731 O O . TYR A 1 95 ? -33.825 3.511 25.322 1.00 47.59 95 TYR A O 1
ATOM 739 N N . ARG A 1 96 ? -33.221 1.821 23.989 1.00 43.41 96 ARG A N 1
ATOM 740 C CA . ARG A 1 96 ? -34.610 1.426 23.695 1.00 43.41 96 ARG A CA 1
ATOM 741 C C . ARG A 1 96 ? -35.352 0.781 24.875 1.00 43.41 96 ARG A C 1
ATOM 743 O O . ARG A 1 96 ? -36.567 0.621 24.792 1.00 43.41 96 ARG A O 1
ATOM 750 N N . HIS A 1 97 ? -34.658 0.448 25.969 1.00 42.16 97 HIS A N 1
ATOM 751 C CA . HIS A 1 97 ? -35.222 -0.338 27.075 1.00 42.16 97 HIS A CA 1
ATOM 752 C C . HIS A 1 97 ? -35.655 0.437 28.332 1.00 42.16 97 HIS A C 1
ATOM 754 O O . HIS A 1 97 ? -36.247 -0.173 29.224 1.00 42.16 97 HIS A O 1
ATOM 760 N N . ARG A 1 98 ? -35.421 1.757 28.432 1.00 42.19 98 ARG A N 1
ATOM 761 C CA . ARG A 1 98 ? -35.911 2.583 29.559 1.00 42.19 98 ARG A CA 1
ATOM 762 C C . ARG A 1 98 ? -36.471 3.924 29.089 1.00 42.19 98 ARG A C 1
ATOM 764 O O . ARG A 1 98 ? -35.760 4.911 28.971 1.00 42.19 98 ARG A O 1
ATOM 771 N N . LYS A 1 99 ? -37.790 3.963 28.879 1.00 39.75 99 LYS A N 1
ATOM 772 C CA . LYS A 1 99 ? -38.534 5.153 28.426 1.00 39.75 99 LYS A CA 1
ATOM 773 C C . LYS A 1 99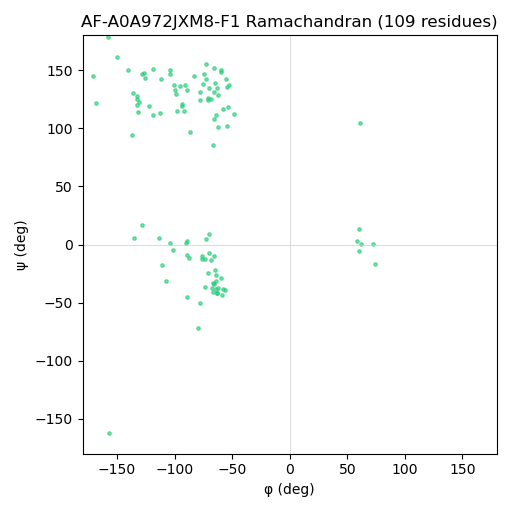 ? -38.716 6.263 29.480 1.00 39.75 99 LYS A C 1
ATOM 775 O O . LYS A 1 99 ? -39.396 7.237 29.185 1.00 39.75 99 LYS A O 1
ATOM 780 N N . ASN A 1 100 ? -38.130 6.129 30.673 1.00 42.59 100 ASN A N 1
ATOM 781 C CA . ASN A 1 100 ? -38.247 7.087 31.775 1.00 42.59 100 ASN A CA 1
ATOM 782 C C . ASN A 1 100 ? -36.857 7.423 32.344 1.00 42.59 100 ASN A C 1
ATOM 784 O O . ASN A 1 100 ? -36.166 6.529 32.824 1.00 42.59 100 ASN A O 1
ATOM 788 N N . LEU A 1 101 ? -36.526 8.722 32.324 1.00 46.31 101 LEU A N 1
ATOM 789 C CA . LEU A 1 101 ? -35.318 9.377 32.852 1.00 46.31 101 LEU A CA 1
ATOM 790 C C . LEU A 1 101 ? -33.966 8.935 32.252 1.00 46.31 101 LEU A C 1
ATOM 792 O O . LEU A 1 101 ? -33.380 7.943 32.672 1.00 46.31 101 LEU A O 1
ATOM 796 N N . CYS A 1 102 ? -33.393 9.786 31.391 1.00 33.41 102 CYS A N 1
ATOM 797 C CA . CYS A 1 102 ? -32.178 10.543 31.736 1.00 33.41 102 CYS A CA 1
ATOM 798 C C . CYS A 1 102 ? -31.855 11.616 30.680 1.00 33.41 102 CYS A C 1
ATOM 800 O O . CYS A 1 102 ? -32.085 11.428 29.488 1.00 33.41 102 CYS A O 1
ATOM 802 N N . HIS A 1 103 ? -31.319 12.750 31.132 1.00 35.81 103 HIS A N 1
ATOM 803 C CA . HIS A 1 103 ? -30.857 13.846 30.279 1.00 35.81 103 HIS A CA 1
ATOM 804 C C . HIS A 1 103 ? -29.364 13.624 29.989 1.00 35.81 103 HIS A C 1
ATOM 806 O O . HIS A 1 103 ? -28.556 13.631 30.918 1.00 35.81 103 HIS A O 1
ATOM 812 N N . CYS A 1 104 ? -28.984 13.385 28.733 1.00 37.44 104 CYS A N 1
ATOM 813 C CA . CYS A 1 104 ? -27.586 13.141 28.371 1.00 37.44 104 CYS A CA 1
ATOM 814 C C . CYS A 1 104 ? -26.900 14.438 27.939 1.00 37.44 104 CYS A C 1
ATOM 816 O O . CYS A 1 104 ? -27.319 15.088 26.983 1.00 37.44 104 CYS A O 1
ATOM 818 N N . HIS A 1 105 ? -25.827 14.804 28.642 1.00 35.66 105 HIS A N 1
ATOM 819 C CA . HIS A 1 105 ? -24.999 15.949 28.274 1.00 35.66 105 HIS A CA 1
ATOM 820 C C . HIS A 1 105 ? -24.161 15.629 27.024 1.00 35.66 105 HIS A C 1
ATOM 822 O O . HIS A 1 105 ? -23.698 14.503 26.848 1.00 35.66 105 HIS A O 1
ATOM 828 N N . PHE A 1 106 ? -23.988 16.626 26.155 1.00 41.25 106 PHE A N 1
ATOM 829 C CA . PHE A 1 106 ? -23.439 16.472 24.803 1.00 41.25 106 PHE A CA 1
ATOM 830 C C . PHE A 1 106 ? -22.059 15.794 24.718 1.00 41.25 106 PHE A C 1
ATOM 832 O O . PHE A 1 106 ? -21.142 16.100 25.482 1.00 41.25 106 PHE A O 1
ATOM 839 N N . LEU A 1 107 ? -21.897 14.980 23.669 1.00 38.78 107 LEU A N 1
ATOM 840 C CA . LEU A 1 107 ? -20.609 14.528 23.137 1.00 38.78 107 LEU A CA 1
ATOM 841 C C . LEU A 1 107 ? -19.699 15.733 22.840 1.00 38.78 107 LEU A C 1
ATOM 843 O O . LEU A 1 107 ? -20.005 16.542 21.963 1.00 38.78 107 LEU A O 1
ATOM 847 N N . LYS A 1 108 ? -18.545 15.821 23.510 1.00 33.94 108 LYS A N 1
ATOM 848 C CA . LYS A 1 108 ? -17.443 16.681 23.060 1.00 33.94 108 LYS A CA 1
ATOM 849 C C . LYS A 1 108 ? -16.574 15.913 22.069 1.00 33.94 108 LYS A C 1
ATOM 851 O O . LYS A 1 108 ? -15.668 15.192 22.468 1.00 33.94 108 LYS A O 1
ATOM 856 N N . LEU A 1 109 ? -16.835 16.121 2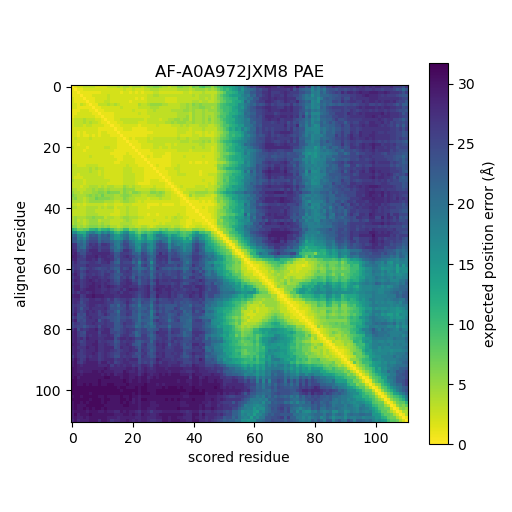0.781 1.00 37.16 109 LEU A N 1
ATOM 857 C CA . LEU A 1 109 ? -15.863 15.841 19.726 1.00 37.16 109 LEU A CA 1
ATOM 858 C C . LEU A 1 109 ? -14.679 16.804 19.903 1.00 37.16 109 LEU A C 1
ATOM 860 O O . LEU A 1 109 ? -14.817 18.006 19.672 1.00 37.16 109 LEU A O 1
ATOM 864 N N . GLN A 1 110 ? -13.534 16.291 20.352 1.00 36.09 110 GLN A N 1
ATOM 865 C CA . GLN A 1 110 ? -12.249 16.964 20.160 1.00 36.09 110 GLN A CA 1
ATOM 866 C C . GLN A 1 110 ? -11.832 16.693 18.706 1.00 36.09 110 GLN A C 1
ATOM 868 O O . GLN A 1 110 ? -11.832 15.537 18.286 1.00 36.09 110 GLN A O 1
ATOM 873 N N . LYS A 1 111 ? -11.578 17.759 17.941 1.00 36.41 111 LYS A N 1
ATOM 874 C CA . LYS A 1 111 ? -11.013 17.699 16.585 1.00 36.41 111 LYS A CA 1
ATOM 875 C C . LYS A 1 111 ? -9.493 17.773 16.648 1.00 36.41 111 LYS A C 1
ATOM 877 O O . LYS A 1 111 ? -9.016 18.437 17.595 1.00 36.41 111 LYS A O 1
#